Protein AF-A0A354BGA1-F1 (afdb_monomer_lite)

pLDDT: mean 79.45, std 11.01, range [39.09, 89.31]

Radius of gyration: 29.51 Å; chains: 1; bounding box: 57×31×98 Å

Foldseek 3Di:
DVVLVVLVVVLVVLVVVQVPDDPVPRDCVSSVVSVVVSVVVVVVVVVVVVVVLVVLLVLLVVLLVLLVVLLVVLVVLLVVQPCPPCVVLSVVLVVLSVVLVVLSVVLVVCSVVSVSVVSNVSSVVSNVSSVVSSVSSVVVVVVVVPPDDDPDD

Structure (mmCIF, N/CA/C/O backbone):
data_AF-A0A354BGA1-F1
#
_entry.id   AF-A0A354BGA1-F1
#
loop_
_atom_site.group_PDB
_atom_site.id
_atom_site.type_symbol
_atom_site.label_atom_id
_atom_site.label_alt_id
_atom_site.label_comp_id
_atom_site.label_asym_id
_atom_site.label_entity_id
_atom_site.label_seq_id
_atom_site.pdbx_PDB_ins_code
_atom_site.Cartn_x
_atom_site.Cartn_y
_atom_site.Cartn_z
_atom_site.occupancy
_atom_site.B_iso_or_equiv
_atom_site.auth_seq_id
_atom_site.auth_comp_id
_atom_site.auth_asym_id
_atom_site.auth_atom_id
_atom_site.pdbx_PDB_model_num
ATOM 1 N N . TYR A 1 1 ? -12.974 5.049 17.240 1.00 66.62 1 TYR A N 1
ATOM 2 C CA . TYR A 1 1 ? -12.491 4.773 18.607 1.00 66.62 1 TYR A CA 1
ATOM 3 C C . TYR A 1 1 ? -12.849 5.878 19.598 1.00 66.62 1 TYR A C 1
ATOM 5 O O . TYR A 1 1 ? -13.495 5.547 20.580 1.00 66.62 1 TYR A O 1
ATOM 13 N N . ALA A 1 2 ? -12.598 7.163 19.304 1.00 76.88 2 ALA A N 1
ATOM 14 C CA . ALA A 1 2 ? -12.910 8.295 20.200 1.00 76.88 2 ALA A CA 1
ATOM 15 C C . ALA A 1 2 ? -14.318 8.282 20.841 1.00 76.88 2 ALA A C 1
ATOM 17 O O . ALA A 1 2 ? -14.478 8.560 22.025 1.00 76.88 2 ALA A O 1
ATOM 18 N N . LYS A 1 3 ? -15.355 7.905 20.082 1.00 78.44 3 LYS A N 1
ATOM 19 C CA . LYS A 1 3 ? -16.726 7.804 20.604 1.00 78.44 3 LYS A CA 1
ATOM 20 C C . LYS A 1 3 ? -16.898 6.677 21.636 1.00 78.44 3 LYS A C 1
ATOM 22 O O . LYS A 1 3 ? -17.549 6.886 22.654 1.00 78.44 3 LYS A O 1
ATOM 27 N N . LEU A 1 4 ? -16.281 5.511 21.419 1.00 82.50 4 LEU A N 1
ATOM 28 C CA . LEU A 1 4 ? -16.284 4.392 22.372 1.00 82.50 4 LEU A CA 1
ATOM 29 C C . LEU A 1 4 ? -15.564 4.786 23.671 1.00 82.50 4 LEU A C 1
ATOM 31 O O . LEU A 1 4 ? -16.094 4.574 24.758 1.00 82.50 4 LEU A O 1
ATOM 35 N N . GLU A 1 5 ? -14.392 5.412 23.550 1.00 83.12 5 GLU A N 1
ATOM 36 C CA . GLU A 1 5 ? -13.600 5.895 24.688 1.00 83.12 5 GLU A CA 1
ATOM 37 C C . GLU A 1 5 ? -14.359 6.944 25.502 1.00 83.12 5 GLU A C 1
ATOM 39 O O . GLU A 1 5 ? -14.442 6.828 26.724 1.00 83.12 5 GLU A O 1
ATOM 44 N N . GLY A 1 6 ? -15.001 7.907 24.834 1.00 86.00 6 GLY A N 1
ATOM 45 C CA . GLY A 1 6 ? -15.852 8.898 25.492 1.00 86.00 6 GLY A CA 1
ATOM 46 C C . GLY A 1 6 ? -17.038 8.266 26.228 1.00 86.00 6 GLY A C 1
ATOM 47 O O . GLY A 1 6 ? -17.350 8.659 27.350 1.00 86.00 6 GLY A O 1
ATOM 48 N N . THR A 1 7 ? -17.659 7.235 25.646 1.00 85.44 7 THR A N 1
ATOM 49 C CA . THR A 1 7 ? -18.789 6.523 26.272 1.00 85.44 7 THR A CA 1
ATOM 50 C C . THR A 1 7 ? -18.340 5.728 27.504 1.00 85.44 7 THR A C 1
ATOM 52 O O . THR A 1 7 ? -19.023 5.730 28.527 1.00 85.44 7 THR A O 1
ATOM 55 N N . LEU A 1 8 ? -17.162 5.096 27.451 1.00 86.12 8 LEU A N 1
ATOM 56 C CA . LEU A 1 8 ? -16.567 4.385 28.588 1.00 86.12 8 LEU A CA 1
ATOM 57 C C . LEU A 1 8 ? -16.132 5.339 29.707 1.00 86.12 8 LEU A C 1
ATOM 59 O O . LEU A 1 8 ? -16.337 5.033 30.882 1.00 86.12 8 LEU A O 1
ATOM 63 N N . ALA A 1 9 ? -15.567 6.497 29.363 1.00 89.00 9 ALA A N 1
ATOM 64 C CA . ALA A 1 9 ? -15.212 7.530 30.331 1.00 89.00 9 ALA A CA 1
ATOM 65 C C . ALA A 1 9 ? -16.460 8.098 31.027 1.00 89.00 9 ALA A C 1
ATOM 67 O O . ALA A 1 9 ? -16.488 8.196 32.253 1.00 89.00 9 ALA A O 1
ATOM 68 N N . ALA A 1 10 ? -17.519 8.389 30.264 1.00 87.25 10 ALA A N 1
ATOM 69 C CA . ALA A 1 10 ? -18.802 8.835 30.802 1.00 87.25 10 ALA A CA 1
ATOM 70 C C . ALA A 1 10 ? -19.450 7.775 31.707 1.00 87.25 10 ALA A C 1
ATOM 72 O O . ALA A 1 10 ? -19.971 8.112 32.766 1.00 87.25 10 ALA A O 1
ATOM 73 N N . MET A 1 11 ? -19.368 6.494 31.332 1.00 87.31 11 MET A N 1
ATOM 74 C CA . MET A 1 11 ? -19.862 5.384 32.149 1.00 87.31 11 MET A CA 1
ATOM 75 C C . MET A 1 11 ? -19.109 5.284 33.479 1.00 87.31 11 MET A C 1
ATOM 77 O O . MET A 1 11 ? -19.740 5.193 34.526 1.00 87.31 11 MET A O 1
ATOM 81 N N . ARG A 1 12 ? -17.769 5.339 33.460 1.00 86.25 12 ARG A N 1
ATOM 82 C CA . ARG A 1 12 ? -16.946 5.314 34.684 1.00 86.25 12 ARG A CA 1
ATOM 83 C C . ARG A 1 12 ? -17.243 6.502 35.593 1.00 86.25 12 ARG A C 1
ATOM 85 O O . ARG A 1 12 ? -17.353 6.326 36.802 1.00 86.25 12 ARG A O 1
ATOM 92 N N . LYS A 1 13 ? -17.403 7.691 35.006 1.00 89.25 13 LYS A N 1
ATOM 93 C CA . LYS A 1 13 ? -17.767 8.901 35.742 1.00 89.25 13 LYS A CA 1
ATOM 94 C C . LYS A 1 13 ? -19.141 8.764 36.400 1.00 89.25 13 LYS A C 1
ATOM 96 O O . LYS A 1 13 ? -19.254 9.021 37.588 1.00 89.25 13 LYS A O 1
ATOM 101 N N . GLU A 1 14 ? -20.149 8.298 35.664 1.00 85.56 14 GLU A N 1
ATOM 102 C CA . GLU A 1 14 ? -21.493 8.082 36.209 1.00 85.56 14 GLU A CA 1
ATOM 103 C C . GLU A 1 14 ? -21.484 7.031 37.330 1.00 85.56 14 GLU A C 1
ATOM 105 O O . GLU A 1 14 ? -22.084 7.259 38.371 1.00 85.56 14 GLU A O 1
ATOM 110 N N . VAL A 1 15 ? -20.758 5.916 37.174 1.00 85.75 15 VAL A N 1
ATOM 111 C CA . VAL A 1 15 ? -20.624 4.903 38.238 1.00 85.75 15 VAL A CA 1
ATOM 112 C C . VAL A 1 15 ? -19.997 5.504 39.499 1.00 85.75 15 VAL A C 1
ATOM 114 O O . VAL A 1 15 ? -20.556 5.337 40.578 1.00 85.75 15 VAL A O 1
ATOM 117 N N . SER A 1 16 ? -18.903 6.258 39.363 1.00 86.75 16 SER A N 1
ATOM 118 C CA . SER A 1 16 ? -18.239 6.919 40.495 1.00 86.75 16 SER A CA 1
ATOM 119 C C . SER A 1 16 ? -19.130 7.976 41.162 1.00 86.75 16 SER A C 1
ATOM 121 O O . SER A 1 16 ? -19.178 8.056 42.390 1.00 86.75 16 SER A O 1
ATOM 123 N N . ASP A 1 17 ? -19.854 8.773 40.372 1.00 86.38 17 ASP A N 1
ATOM 124 C CA . ASP A 1 17 ? -20.772 9.804 40.870 1.00 86.38 17 ASP A CA 1
ATOM 125 C C . ASP A 1 17 ? -21.973 9.165 41.610 1.00 86.38 17 ASP A C 1
ATOM 127 O O . ASP A 1 17 ? -22.523 9.760 42.538 1.00 86.38 17 ASP A O 1
ATOM 131 N N . GLN A 1 18 ? -22.374 7.941 41.241 1.00 84.81 18 GLN A N 1
ATOM 132 C CA . GLN A 1 18 ? -23.430 7.172 41.915 1.00 84.81 18 GLN A CA 1
ATOM 133 C C . GLN A 1 18 ? -22.921 6.431 43.160 1.00 84.81 18 GLN A C 1
ATOM 135 O O . GLN A 1 18 ? -23.617 6.395 44.171 1.00 84.81 18 GLN A O 1
ATOM 140 N N . GLU A 1 19 ? -21.700 5.893 43.150 1.00 83.62 19 GLU A N 1
ATOM 141 C CA . GLU A 1 19 ? -21.083 5.276 44.335 1.00 83.62 19 GLU A CA 1
ATOM 142 C C . GLU A 1 19 ? -20.920 6.271 45.494 1.00 83.62 19 GLU A C 1
ATOM 144 O O . GLU A 1 19 ? -21.116 5.901 46.654 1.00 83.62 19 GLU A O 1
ATOM 149 N N . GLY A 1 20 ? -20.659 7.546 45.185 1.00 82.88 20 GLY A N 1
ATOM 150 C CA . GLY A 1 20 ? -20.591 8.628 46.171 1.00 82.88 20 GLY A CA 1
ATOM 151 C C . GLY A 1 20 ? -21.933 9.012 46.812 1.00 82.88 20 GLY A C 1
ATOM 152 O O . GLY A 1 20 ? -21.943 9.703 47.830 1.00 82.88 20 GLY A O 1
ATOM 153 N N . LYS A 1 21 ? -23.073 8.570 46.261 1.00 85.25 21 LYS A N 1
ATOM 154 C CA . LYS A 1 21 ? -24.406 8.851 46.822 1.00 85.25 21 LYS A CA 1
ATOM 155 C C . LYS A 1 21 ? -24.794 7.828 47.889 1.00 85.25 21 LYS A C 1
ATOM 157 O O . LYS A 1 21 ? -24.385 6.666 47.844 1.00 85.25 21 LYS A O 1
ATOM 162 N N . PHE A 1 22 ? -25.641 8.250 48.828 1.00 78.94 22 PHE A N 1
ATOM 163 C CA . PHE A 1 22 ? -26.251 7.368 49.827 1.00 78.94 22 PHE A CA 1
ATOM 164 C C . PHE A 1 22 ? -27.035 6.242 49.131 1.00 78.94 22 PHE A C 1
ATOM 166 O O . PHE A 1 22 ? -27.735 6.507 48.157 1.00 78.94 22 PHE A O 1
ATOM 173 N N . GLY A 1 23 ? -26.939 5.001 49.626 1.00 73.00 23 GLY A N 1
ATOM 174 C CA . GLY A 1 23 ? -27.395 3.787 48.922 1.00 73.00 23 GLY A CA 1
ATOM 175 C C . GLY A 1 23 ? -28.840 3.802 48.399 1.00 73.00 23 GLY A C 1
ATOM 176 O O . GLY A 1 23 ? -29.114 3.176 47.382 1.00 73.00 23 GLY A O 1
ATOM 177 N N . LEU A 1 24 ? -29.737 4.556 49.043 1.00 75.38 24 LEU A N 1
ATOM 178 C CA . LEU A 1 24 ? -31.146 4.711 48.651 1.00 75.38 24 LEU A CA 1
ATOM 179 C C . LEU A 1 24 ? -31.377 5.675 47.467 1.00 75.38 24 LEU A C 1
ATOM 181 O O . LEU A 1 24 ? -32.451 5.653 46.878 1.00 75.38 24 LEU A O 1
ATOM 185 N N . PHE A 1 25 ? -30.391 6.504 47.109 1.00 77.12 25 PHE A N 1
ATOM 186 C CA . PHE A 1 25 ? -30.462 7.486 46.012 1.00 77.12 25 PHE A CA 1
ATOM 187 C C . PHE A 1 25 ? -29.566 7.124 44.816 1.00 77.12 25 PHE A C 1
ATOM 189 O O . PHE A 1 25 ? -29.370 7.946 43.917 1.00 77.12 25 PHE A O 1
ATOM 196 N N . ARG A 1 26 ? -28.974 5.923 44.817 1.00 84.06 26 ARG A N 1
ATOM 197 C CA . ARG A 1 26 ? -28.130 5.443 43.719 1.00 84.06 26 ARG A CA 1
ATOM 198 C C . ARG A 1 26 ? -29.003 4.966 42.561 1.00 84.06 26 ARG A C 1
ATOM 200 O O . ARG A 1 26 ? -29.853 4.103 42.750 1.00 84.06 26 ARG A O 1
ATOM 207 N N . ASP A 1 27 ? -28.741 5.475 41.364 1.00 83.06 27 ASP A N 1
ATOM 208 C CA . ASP A 1 27 ? -29.367 5.027 40.117 1.00 83.06 27 ASP A CA 1
ATOM 209 C C . ASP A 1 27 ? -28.281 4.671 39.097 1.00 83.06 27 ASP A C 1
ATOM 211 O O . ASP A 1 27 ? -27.528 5.529 38.637 1.00 83.06 27 ASP A O 1
ATOM 215 N N . TYR A 1 28 ? -28.198 3.391 38.739 1.00 83.00 28 TYR A N 1
ATOM 216 C CA . TYR A 1 28 ? -27.257 2.897 37.732 1.00 83.00 28 TYR A CA 1
ATOM 217 C C . TYR A 1 28 ? -27.898 2.730 36.347 1.00 83.00 28 TYR A C 1
ATOM 219 O O . TYR A 1 28 ? -27.235 2.234 35.437 1.00 83.00 28 TYR A O 1
ATOM 227 N N . GLY A 1 29 ? -29.149 3.153 36.143 1.00 84.75 29 GLY A N 1
ATOM 228 C CA . GLY A 1 29 ? -29.857 3.023 34.868 1.00 84.75 29 GLY A CA 1
ATOM 229 C C . GLY A 1 29 ? -29.125 3.743 33.737 1.00 84.75 29 GLY A C 1
ATOM 230 O O . GLY A 1 29 ? -28.933 3.193 32.650 1.00 84.75 29 GLY A O 1
ATOM 231 N N . LYS A 1 30 ? -28.577 4.929 34.023 1.00 83.75 30 LYS A N 1
ATOM 232 C CA . LYS A 1 30 ? -27.747 5.672 33.065 1.00 83.75 30 LYS A CA 1
ATOM 233 C C . LYS A 1 30 ? -26.417 4.970 32.765 1.00 83.75 30 LYS A C 1
ATOM 235 O O . LYS A 1 30 ? -26.004 4.917 31.607 1.00 83.75 30 LYS A O 1
ATOM 240 N N . ALA A 1 31 ? -25.771 4.370 33.767 1.00 82.31 31 ALA A N 1
ATOM 241 C CA . ALA A 1 31 ? -24.562 3.567 33.564 1.00 82.31 31 ALA A CA 1
ATOM 242 C C . ALA A 1 31 ? -24.849 2.296 32.737 1.00 82.31 31 ALA A C 1
ATOM 244 O O . ALA A 1 31 ? -24.073 1.958 31.842 1.00 82.31 31 ALA A O 1
ATOM 245 N N . GLN A 1 32 ? -25.993 1.640 32.962 1.00 83.38 32 GLN A N 1
ATOM 246 C CA . GLN A 1 32 ? -26.470 0.513 32.154 1.00 83.38 32 GLN A CA 1
ATOM 247 C C . GLN A 1 32 ? -26.715 0.916 30.695 1.00 83.38 32 GLN A C 1
ATOM 249 O O . GLN A 1 32 ? -26.265 0.223 29.782 1.00 83.38 32 GLN A O 1
ATOM 254 N N . GLN A 1 33 ? -27.364 2.058 30.457 1.00 87.44 33 GLN A N 1
ATOM 255 C CA . GLN A 1 33 ? -27.617 2.564 29.106 1.00 87.44 33 GLN A CA 1
ATOM 256 C C . GLN A 1 33 ? -26.314 2.924 28.368 1.00 87.44 33 GLN A C 1
ATOM 258 O O . GLN A 1 33 ? -26.166 2.633 27.175 1.00 87.44 33 GLN A O 1
ATOM 263 N N . LEU A 1 34 ? -25.339 3.508 29.074 1.00 85.19 34 LEU A N 1
ATOM 264 C CA . LEU A 1 34 ? -24.005 3.787 28.532 1.00 85.19 34 LEU A CA 1
ATOM 265 C C . LEU A 1 34 ? -23.230 2.495 28.229 1.00 85.19 34 LEU A C 1
ATOM 267 O O . LEU A 1 34 ? -22.581 2.412 27.187 1.00 85.19 34 LEU A O 1
ATOM 271 N N . SER A 1 35 ? -23.353 1.464 29.071 1.00 80.50 35 SER A N 1
ATOM 272 C CA . SER A 1 35 ? -22.764 0.139 28.832 1.00 80.50 35 SER A CA 1
ATOM 273 C C . SER A 1 35 ? -23.350 -0.539 27.587 1.00 80.50 35 SER A C 1
ATOM 275 O O . SER A 1 35 ? -22.603 -1.006 26.723 1.00 80.50 35 SER A O 1
ATOM 277 N N . ALA A 1 36 ? -24.679 -0.519 27.432 1.00 89.00 36 ALA A N 1
ATOM 278 C CA . ALA A 1 36 ? -25.355 -1.038 26.242 1.00 89.00 36 ALA A CA 1
ATOM 279 C C . ALA A 1 36 ? -24.919 -0.294 24.966 1.00 89.00 36 ALA A C 1
ATOM 281 O O . ALA A 1 36 ? -24.640 -0.919 23.941 1.00 89.00 36 ALA A O 1
ATOM 282 N N . SER A 1 37 ? -24.775 1.032 25.051 1.00 84.56 37 SER A N 1
ATOM 283 C CA . SER A 1 37 ? -24.293 1.867 23.942 1.00 84.56 37 SER A CA 1
ATOM 284 C C . SER A 1 37 ? -22.839 1.560 23.577 1.00 84.56 37 SER A C 1
ATOM 286 O O . SER A 1 37 ? -22.517 1.424 22.398 1.00 84.56 37 SER A O 1
ATOM 288 N N . ALA A 1 38 ? -21.960 1.390 24.570 1.00 85.12 38 ALA A N 1
ATOM 289 C CA . ALA A 1 38 ? -20.566 1.013 24.346 1.00 85.12 38 ALA A CA 1
ATOM 290 C C . ALA A 1 38 ? -20.448 -0.379 23.704 1.00 85.12 38 ALA A C 1
ATOM 29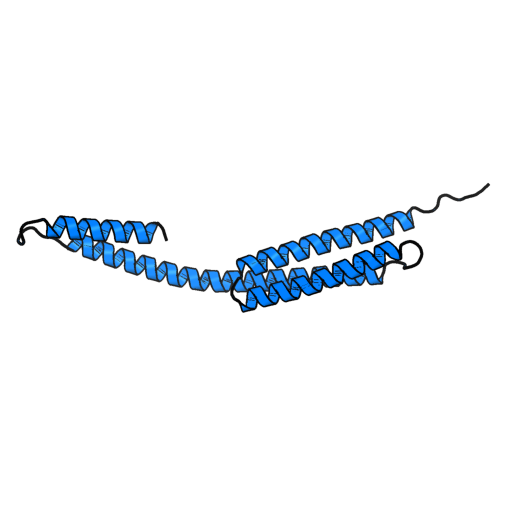2 O O . ALA A 1 38 ? -19.625 -0.578 22.811 1.00 85.12 38 ALA A O 1
ATOM 293 N N . LYS A 1 39 ? -21.296 -1.333 24.107 1.00 84.94 39 LYS A N 1
ATOM 294 C CA . LYS A 1 39 ? -21.340 -2.672 23.508 1.00 84.94 39 LYS A CA 1
ATOM 295 C C . LYS A 1 39 ? -21.770 -2.620 22.040 1.00 84.94 39 LYS A C 1
ATOM 297 O O . LYS A 1 39 ? -21.053 -3.139 21.189 1.00 84.94 39 LYS A O 1
ATOM 302 N N . ALA A 1 40 ? -22.853 -1.905 21.735 1.00 86.75 40 ALA A N 1
ATOM 303 C CA . ALA A 1 40 ? -23.321 -1.717 20.362 1.00 86.75 40 ALA A CA 1
ATOM 304 C C . ALA A 1 40 ? -22.273 -1.024 19.472 1.00 86.75 40 ALA A C 1
ATOM 306 O O . ALA A 1 40 ? -22.062 -1.424 18.328 1.00 86.75 40 ALA A O 1
ATOM 307 N N . GLU A 1 41 ? -21.580 -0.006 19.991 1.00 83.44 41 GLU A N 1
ATOM 308 C CA . GLU A 1 41 ? -20.528 0.680 19.237 1.00 83.44 41 GLU A CA 1
ATOM 309 C C . GLU A 1 41 ? -19.292 -0.216 19.038 1.00 83.44 41 GLU A C 1
ATOM 311 O O . GLU A 1 41 ? -18.676 -0.179 17.977 1.00 83.44 41 GLU A O 1
ATOM 316 N N . SER A 1 42 ? -18.956 -1.069 20.011 1.00 77.94 42 SER A N 1
ATOM 317 C CA . SER A 1 42 ? -17.882 -2.062 19.883 1.00 77.94 42 SER A CA 1
ATOM 318 C C . SER A 1 42 ? -18.196 -3.106 18.809 1.00 77.94 42 SER A C 1
ATOM 320 O O . SER A 1 42 ? -17.355 -3.378 17.953 1.00 77.94 42 SER A O 1
ATOM 322 N N . ASP A 1 43 ? -19.423 -3.630 18.777 1.00 84.50 43 ASP A N 1
ATOM 323 C CA . ASP A 1 43 ? -19.846 -4.594 17.755 1.00 84.50 43 ASP A CA 1
ATOM 324 C C . ASP A 1 43 ? -19.893 -3.961 16.354 1.00 84.50 43 ASP A C 1
ATOM 326 O O . ASP A 1 43 ? -19.454 -4.571 15.373 1.00 84.50 43 ASP A O 1
ATOM 330 N N . ARG A 1 44 ? -20.304 -2.689 16.252 1.00 82.00 44 ARG A N 1
ATOM 331 C CA . ARG A 1 44 ? -20.192 -1.913 15.005 1.00 82.00 44 ARG A CA 1
ATOM 332 C C . ARG A 1 44 ? -18.746 -1.730 14.565 1.00 82.00 44 ARG A C 1
ATOM 334 O O . ARG A 1 44 ? -18.450 -1.933 13.394 1.00 82.00 44 ARG A O 1
ATOM 341 N N . ILE A 1 45 ? -17.844 -1.364 15.477 1.00 80.88 45 ILE A N 1
ATOM 342 C CA . ILE A 1 45 ? -16.418 -1.187 15.165 1.00 80.88 45 ILE A CA 1
ATOM 343 C C . ILE A 1 45 ? -15.798 -2.509 14.712 1.00 80.88 45 ILE A C 1
ATOM 345 O O . ILE A 1 45 ? -15.026 -2.503 13.755 1.00 80.88 45 ILE A O 1
ATOM 349 N N . LYS A 1 46 ? -16.142 -3.636 15.346 1.00 77.75 46 LYS A N 1
ATOM 350 C CA . LYS A 1 46 ? -15.686 -4.967 14.919 1.00 77.75 46 LYS A CA 1
ATOM 351 C C . LYS A 1 46 ? -16.154 -5.284 13.505 1.00 77.75 46 LYS A C 1
ATOM 353 O O . LYS A 1 46 ? -15.328 -5.603 12.659 1.00 77.75 46 LYS A O 1
ATOM 358 N N . THR A 1 47 ? -17.447 -5.119 13.235 1.00 79.31 47 THR A N 1
ATOM 359 C CA . THR A 1 47 ? -18.032 -5.379 11.910 1.00 79.31 47 THR A CA 1
ATOM 360 C C . THR A 1 47 ? -17.401 -4.483 10.842 1.00 79.31 47 THR A C 1
ATOM 362 O O . THR A 1 47 ? -16.930 -4.970 9.818 1.00 79.31 47 THR A O 1
ATOM 365 N N . ALA A 1 48 ? -17.287 -3.183 11.123 1.00 77.00 48 ALA A N 1
ATOM 366 C CA . ALA A 1 48 ? -16.652 -2.222 10.228 1.00 77.00 48 ALA A CA 1
ATOM 367 C C . ALA A 1 48 ? -15.153 -2.492 10.035 1.00 77.00 48 ALA A C 1
ATOM 369 O O . ALA A 1 48 ? -14.624 -2.227 8.964 1.00 77.00 48 ALA A O 1
ATOM 370 N N . SER A 1 49 ? -14.449 -3.016 11.042 1.00 74.06 49 SER A N 1
ATOM 371 C CA . SER A 1 49 ? -13.031 -3.372 10.910 1.00 74.06 49 SER A CA 1
ATOM 372 C C . SER A 1 49 ? -12.836 -4.612 10.045 1.00 74.06 49 SER A C 1
ATOM 374 O O . SER A 1 49 ? -11.887 -4.647 9.271 1.00 74.06 49 SER A O 1
ATOM 376 N N . VAL A 1 50 ? -13.728 -5.604 10.135 1.00 79.44 50 VAL A N 1
ATOM 377 C CA . VAL A 1 50 ? -13.699 -6.784 9.256 1.00 79.44 50 VAL A CA 1
ATOM 378 C C . VAL A 1 50 ? -13.979 -6.375 7.811 1.00 79.44 50 VAL A C 1
ATOM 380 O O . VAL A 1 50 ? -13.178 -6.684 6.937 1.00 79.44 50 VAL A O 1
ATOM 383 N N . GLN A 1 51 ? -15.035 -5.589 7.577 1.00 78.19 51 GLN A N 1
ATOM 384 C CA . GLN A 1 51 ? -15.350 -5.065 6.243 1.00 78.19 51 GLN A CA 1
ATOM 385 C C . GLN A 1 51 ? -14.203 -4.224 5.676 1.00 78.19 51 GLN A C 1
ATOM 387 O O . GLN A 1 51 ? -13.753 -4.466 4.563 1.00 78.19 51 GLN A O 1
ATOM 392 N N . LYS A 1 52 ? -13.648 -3.299 6.469 1.00 77.19 52 LYS A N 1
ATOM 393 C CA . LYS A 1 52 ? -12.495 -2.496 6.040 1.00 77.19 52 LYS A CA 1
ATOM 394 C C . LYS A 1 52 ? -11.248 -3.332 5.783 1.00 77.19 52 LYS A C 1
ATOM 396 O O . LYS A 1 52 ? -10.469 -2.965 4.914 1.00 77.19 52 LYS A O 1
ATOM 401 N N . LYS A 1 53 ? -11.028 -4.426 6.519 1.00 75.69 53 LYS A N 1
ATOM 402 C CA . LYS A 1 53 ? -9.923 -5.356 6.245 1.00 75.69 53 LYS A CA 1
ATOM 403 C C . LYS A 1 53 ? -10.118 -6.064 4.907 1.00 75.69 53 LYS A C 1
ATOM 405 O O . LYS A 1 53 ? -9.162 -6.158 4.147 1.00 75.69 53 LYS A O 1
ATOM 410 N N . GLU A 1 54 ? -11.324 -6.538 4.609 1.00 78.94 54 GLU A N 1
ATOM 411 C CA . GLU A 1 54 ? -11.622 -7.172 3.321 1.00 78.94 54 GLU A CA 1
ATOM 412 C C . GLU A 1 54 ? -11.506 -6.184 2.158 1.00 78.94 54 GLU A C 1
ATOM 414 O O . GLU A 1 54 ? -10.847 -6.489 1.165 1.00 78.94 54 GLU A O 1
ATOM 419 N N . GLU A 1 55 ? -12.052 -4.975 2.304 1.00 79.69 55 GLU A N 1
ATOM 420 C CA . GLU A 1 55 ? -11.911 -3.899 1.319 1.00 79.69 55 GLU A CA 1
ATOM 421 C C . GLU A 1 55 ? -10.445 -3.500 1.123 1.00 79.69 55 GLU A C 1
ATOM 423 O O . GLU A 1 55 ? -9.991 -3.366 -0.011 1.00 79.69 55 GLU A O 1
ATOM 428 N N . ALA A 1 56 ? -9.676 -3.357 2.206 1.00 79.06 56 ALA A N 1
ATOM 429 C CA . ALA A 1 56 ? -8.256 -3.026 2.130 1.00 79.06 56 ALA A CA 1
ATOM 430 C C . ALA A 1 56 ? -7.442 -4.153 1.482 1.00 79.06 56 ALA A C 1
ATOM 432 O O . ALA A 1 56 ? -6.546 -3.877 0.687 1.00 79.06 56 ALA A O 1
ATOM 433 N N . LYS A 1 57 ? -7.778 -5.418 1.758 1.00 79.81 57 LYS A N 1
ATOM 434 C CA . LYS A 1 57 ? -7.166 -6.575 1.101 1.00 79.81 57 LYS A CA 1
ATOM 435 C C . LYS A 1 57 ? -7.472 -6.590 -0.394 1.00 79.81 57 LYS A C 1
ATOM 437 O O . LYS A 1 57 ? -6.558 -6.766 -1.194 1.00 79.81 57 LYS A O 1
ATOM 442 N N . ALA A 1 58 ? -8.728 -6.368 -0.776 1.00 85.31 58 ALA A N 1
ATOM 443 C CA . ALA A 1 58 ? -9.129 -6.280 -2.177 1.00 85.31 58 ALA A CA 1
ATOM 444 C C . ALA A 1 58 ? -8.428 -5.112 -2.891 1.00 85.31 58 ALA A C 1
ATOM 446 O O . ALA A 1 58 ? -7.889 -5.293 -3.981 1.00 85.31 58 ALA A O 1
ATOM 447 N N . ALA A 1 59 ? -8.359 -3.941 -2.253 1.00 82.19 59 ALA A N 1
ATOM 448 C CA . ALA A 1 59 ? -7.677 -2.769 -2.790 1.00 82.19 59 ALA A CA 1
ATOM 449 C C . ALA A 1 59 ? -6.159 -2.980 -2.925 1.00 82.19 59 ALA A C 1
ATOM 451 O O . ALA A 1 59 ? -5.575 -2.556 -3.920 1.00 82.19 59 ALA A O 1
ATOM 452 N N . ALA A 1 60 ? -5.518 -3.651 -1.964 1.00 81.12 60 ALA A N 1
ATOM 453 C CA . ALA A 1 60 ? -4.097 -3.983 -2.029 1.00 81.12 60 ALA A CA 1
ATOM 454 C C . ALA A 1 60 ? -3.797 -4.992 -3.150 1.00 81.12 60 ALA A C 1
ATOM 456 O O . ALA A 1 60 ? -2.846 -4.790 -3.901 1.00 81.12 60 ALA A O 1
ATOM 457 N N . LEU A 1 61 ? -4.634 -6.023 -3.317 1.00 85.44 61 LEU A N 1
ATOM 458 C CA . LEU A 1 61 ? -4.517 -6.988 -4.418 1.00 85.44 61 LEU A CA 1
ATOM 459 C C . LEU A 1 61 ? -4.723 -6.325 -5.785 1.00 85.44 61 LEU A C 1
ATOM 461 O O . LEU A 1 61 ? -3.961 -6.584 -6.714 1.00 85.44 61 LEU A O 1
ATOM 465 N N . GLN A 1 62 ? -5.708 -5.431 -5.911 1.00 87.25 62 GLN A N 1
ATOM 466 C CA . GLN A 1 62 ? -5.883 -4.655 -7.139 1.00 87.25 62 GLN A CA 1
ATOM 467 C C . GLN A 1 62 ? -4.681 -3.751 -7.414 1.00 87.25 62 GLN A C 1
ATOM 469 O O . GLN A 1 62 ? -4.191 -3.712 -8.540 1.00 87.25 62 GLN A O 1
ATOM 474 N N . ALA A 1 63 ? -4.172 -3.050 -6.399 1.00 83.19 63 ALA A N 1
ATOM 475 C CA . ALA A 1 63 ? -2.999 -2.199 -6.558 1.00 83.19 63 ALA A CA 1
ATOM 476 C C . ALA A 1 63 ? -1.764 -3.015 -6.976 1.00 83.19 63 ALA A C 1
ATOM 478 O O . ALA A 1 63 ? -1.014 -2.577 -7.847 1.00 83.19 63 ALA A O 1
ATOM 479 N N . GLN A 1 64 ? -1.580 -4.214 -6.413 1.00 85.62 64 GLN A N 1
ATOM 480 C CA . GLN A 1 64 ? -0.531 -5.143 -6.828 1.00 85.62 64 GLN A CA 1
ATOM 481 C C . GLN A 1 64 ? -0.677 -5.537 -8.301 1.00 85.62 64 GLN A C 1
ATOM 483 O O . GLN A 1 64 ? 0.303 -5.450 -9.036 1.00 85.62 64 GLN A O 1
ATOM 488 N N . GLN A 1 65 ? -1.873 -5.930 -8.750 1.00 88.19 65 GLN A N 1
ATOM 489 C CA . GLN A 1 65 ? -2.103 -6.291 -10.154 1.00 88.19 65 GLN A CA 1
ATOM 490 C C . GLN A 1 65 ? -1.794 -5.131 -11.103 1.00 88.19 65 GLN A C 1
ATOM 492 O O . GLN A 1 65 ? -1.093 -5.318 -12.093 1.00 88.19 65 GLN A O 1
ATOM 497 N N . VAL A 1 66 ? -2.253 -3.922 -10.775 1.00 86.56 66 VAL A N 1
ATOM 498 C CA . VAL A 1 66 ? -1.972 -2.717 -11.571 1.00 86.56 66 VAL A CA 1
ATOM 499 C C . VAL A 1 66 ? -0.467 -2.441 -11.640 1.00 86.56 66 VAL A C 1
ATOM 501 O O . VAL A 1 66 ? 0.061 -2.099 -12.698 1.00 86.56 66 VAL A O 1
ATOM 504 N N . ALA A 1 67 ? 0.248 -2.619 -10.528 1.00 84.00 67 ALA A N 1
ATOM 505 C CA . ALA A 1 67 ? 1.697 -2.476 -10.486 1.00 84.00 67 ALA A CA 1
ATOM 506 C C . ALA A 1 67 ? 2.417 -3.565 -11.311 1.00 84.00 67 ALA A C 1
ATOM 508 O O . ALA A 1 67 ? 3.361 -3.256 -12.036 1.00 84.00 67 ALA A O 1
ATOM 509 N N . GLU A 1 68 ? 1.965 -4.822 -11.259 1.00 87.12 68 GLU A N 1
ATOM 510 C CA . GLU A 1 68 ? 2.489 -5.922 -12.084 1.00 87.12 68 GLU A CA 1
ATOM 511 C C . GLU A 1 68 ? 2.298 -5.658 -13.581 1.00 87.12 68 GLU A C 1
ATOM 513 O O . GLU A 1 68 ? 3.235 -5.832 -14.366 1.00 87.12 68 GLU A O 1
ATOM 518 N N . GLU A 1 69 ? 1.114 -5.192 -13.979 1.00 88.19 69 GLU A N 1
ATOM 519 C CA . GLU A 1 69 ? 0.828 -4.805 -15.359 1.00 88.19 69 GLU A CA 1
ATOM 520 C C . GLU A 1 69 ? 1.711 -3.643 -15.816 1.00 88.19 69 GLU A C 1
ATOM 522 O O . GLU A 1 69 ? 2.276 -3.705 -16.910 1.00 88.19 69 GLU A O 1
ATOM 527 N N . ALA A 1 70 ? 1.899 -2.621 -14.976 1.00 85.88 70 ALA A N 1
ATOM 528 C CA . ALA A 1 70 ? 2.764 -1.487 -15.288 1.00 85.88 70 ALA A CA 1
ATOM 529 C C . ALA A 1 70 ? 4.228 -1.922 -15.474 1.00 85.88 70 ALA A C 1
ATOM 531 O O . ALA A 1 70 ? 4.855 -1.564 -16.472 1.00 85.88 70 ALA A O 1
ATOM 532 N N . VAL A 1 71 ? 4.761 -2.763 -14.580 1.00 86.00 71 VAL A N 1
ATOM 533 C CA . VAL A 1 71 ? 6.122 -3.312 -14.704 1.00 86.00 71 VAL A CA 1
ATOM 534 C C . VAL A 1 71 ? 6.270 -4.142 -15.978 1.00 86.00 71 VAL A C 1
ATOM 536 O O . VAL A 1 71 ? 7.287 -4.038 -16.670 1.00 86.00 71 VAL A O 1
ATOM 539 N N . ARG A 1 72 ? 5.260 -4.948 -16.321 1.00 86.19 72 ARG A N 1
ATOM 540 C CA . ARG A 1 72 ? 5.259 -5.759 -17.543 1.00 86.19 72 ARG A CA 1
ATOM 541 C C . ARG A 1 72 ? 5.206 -4.895 -18.805 1.00 86.19 72 ARG A C 1
ATOM 543 O O . ARG A 1 72 ? 5.976 -5.135 -19.732 1.00 86.19 72 ARG A O 1
ATOM 550 N N . ALA A 1 73 ? 4.372 -3.859 -18.823 1.00 84.56 73 ALA A N 1
ATOM 551 C CA . ALA A 1 73 ? 4.306 -2.906 -19.927 1.00 84.56 73 ALA A CA 1
ATOM 552 C C . ALA A 1 73 ? 5.649 -2.184 -20.126 1.00 84.56 73 ALA A C 1
ATOM 554 O O . ALA A 1 73 ? 6.138 -2.074 -21.253 1.00 84.56 73 ALA A O 1
ATOM 555 N N . THR A 1 74 ? 6.292 -1.759 -19.035 1.00 82.31 74 THR A N 1
ATOM 556 C CA . THR A 1 74 ? 7.631 -1.164 -19.082 1.00 82.31 74 THR A CA 1
ATOM 557 C C . THR A 1 74 ? 8.662 -2.172 -19.600 1.00 82.31 74 THR A C 1
ATOM 559 O O . THR A 1 74 ? 9.460 -1.817 -20.463 1.00 82.31 74 THR A O 1
ATOM 562 N N . GLN A 1 75 ? 8.615 -3.445 -19.183 1.00 83.62 75 GLN A N 1
ATOM 563 C CA . GLN A 1 75 ? 9.475 -4.500 -19.745 1.00 83.62 75 GLN A CA 1
ATOM 564 C C . GLN A 1 75 ? 9.340 -4.649 -21.261 1.00 83.62 75 GLN A C 1
ATOM 566 O O . GLN A 1 75 ? 10.354 -4.749 -21.958 1.00 83.62 75 GLN A O 1
ATOM 571 N N . ASP A 1 76 ? 8.114 -4.640 -21.775 1.00 83.69 76 ASP A N 1
ATOM 572 C CA . ASP A 1 76 ? 7.864 -4.764 -23.209 1.00 83.69 76 ASP A CA 1
ATOM 573 C C . ASP A 1 76 ? 8.389 -3.548 -23.988 1.00 83.69 76 ASP A C 1
ATOM 575 O O . ASP A 1 76 ? 8.897 -3.692 -25.103 1.00 83.69 76 ASP A O 1
ATOM 579 N N . LEU A 1 77 ? 8.321 -2.346 -23.404 1.00 77.75 77 LEU A N 1
ATOM 580 C CA . LEU A 1 77 ? 8.908 -1.135 -23.987 1.00 77.75 77 LEU A CA 1
ATOM 581 C C . LEU A 1 77 ? 10.437 -1.204 -24.036 1.00 77.75 77 LEU A C 1
ATOM 583 O O . LEU A 1 77 ? 11.029 -0.856 -25.058 1.00 77.75 77 LEU A O 1
ATOM 587 N N . VAL A 1 78 ? 11.072 -1.711 -22.977 1.00 77.25 78 VAL A N 1
ATOM 588 C CA . VAL A 1 78 ? 12.524 -1.946 -22.937 1.00 77.25 78 VAL A CA 1
ATOM 589 C C . VAL A 1 78 ? 12.948 -2.953 -23.999 1.00 77.25 78 VAL A C 1
ATOM 591 O O . VAL A 1 78 ? 13.950 -2.745 -24.677 1.00 77.25 78 VAL A O 1
ATOM 594 N N . ALA A 1 79 ? 12.182 -4.031 -24.182 1.00 78.06 79 ALA A N 1
ATOM 595 C CA . ALA A 1 79 ? 12.464 -5.043 -25.199 1.00 78.06 79 ALA A CA 1
ATOM 596 C C . ALA A 1 79 ? 12.347 -4.497 -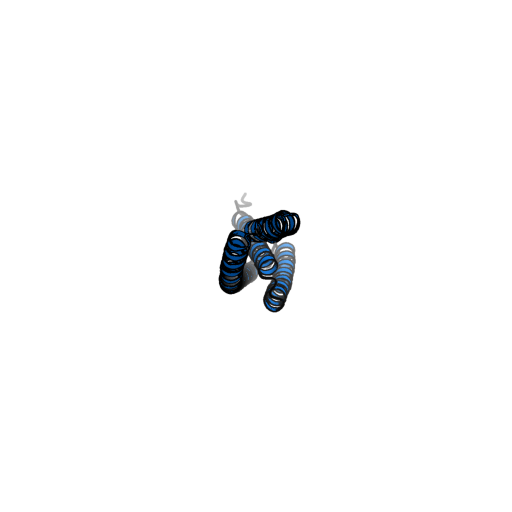26.633 1.00 78.06 79 ALA A C 1
ATOM 598 O O . ALA A 1 79 ? 13.055 -4.957 -27.527 1.00 78.06 79 ALA A O 1
ATOM 599 N N . LYS A 1 80 ? 11.477 -3.503 -26.854 1.00 73.69 80 LYS A N 1
ATOM 600 C CA . LYS A 1 80 ? 11.319 -2.810 -28.143 1.00 73.69 80 LYS A CA 1
ATOM 601 C C . LYS A 1 80 ? 12.365 -1.717 -28.382 1.00 73.69 80 LYS A C 1
ATOM 603 O O . LYS A 1 80 ? 12.476 -1.237 -29.511 1.00 73.69 80 LYS A O 1
ATOM 608 N N . ALA A 1 81 ? 13.116 -1.301 -27.362 1.00 67.94 81 ALA A N 1
ATOM 609 C CA . ALA A 1 81 ? 14.084 -0.223 -27.503 1.00 67.94 81 ALA A CA 1
ATOM 610 C C . ALA A 1 81 ? 15.337 -0.679 -28.286 1.00 67.94 81 ALA A C 1
ATOM 612 O O . ALA A 1 81 ? 15.927 -1.712 -27.964 1.00 67.94 81 ALA A O 1
ATOM 613 N N . PRO A 1 82 ? 15.785 0.068 -29.318 1.00 60.78 82 PRO A N 1
ATOM 614 C CA . PRO A 1 82 ? 16.946 -0.305 -30.112 1.00 60.78 82 PRO A CA 1
ATOM 615 C C . PRO A 1 82 ? 18.229 -0.147 -29.285 1.00 60.78 82 PRO A C 1
ATOM 617 O O . PRO A 1 82 ? 18.670 0.958 -28.981 1.00 60.78 82 PRO A O 1
ATOM 620 N N . VAL A 1 83 ? 18.877 -1.274 -28.987 1.00 64.94 83 VAL A N 1
ATOM 621 C CA . VAL A 1 83 ? 20.108 -1.405 -28.175 1.00 64.94 83 VAL A CA 1
ATOM 622 C C . VAL A 1 83 ? 21.365 -0.734 -28.759 1.00 64.94 83 VAL A C 1
ATOM 624 O O . VAL A 1 83 ? 22.447 -0.861 -28.197 1.00 64.94 83 VAL A O 1
ATOM 627 N N . GLY A 1 84 ? 21.253 -0.034 -29.892 1.00 64.25 84 GLY A N 1
ATOM 628 C CA . GLY A 1 84 ? 22.389 0.517 -30.632 1.00 64.25 84 GLY A CA 1
ATOM 629 C C . GLY A 1 84 ? 23.054 1.716 -29.951 1.00 64.25 84 GLY A C 1
ATOM 630 O O . GLY A 1 84 ? 24.189 1.618 -29.497 1.00 64.25 84 GLY A O 1
ATOM 631 N N . LYS A 1 85 ? 22.376 2.871 -29.919 1.00 57.69 85 LYS A N 1
ATOM 632 C CA . LYS A 1 85 ? 22.981 4.141 -29.467 1.00 57.69 85 LYS A CA 1
ATOM 633 C C . LYS A 1 85 ? 22.755 4.436 -27.979 1.00 57.69 85 LYS A C 1
ATOM 635 O O . LYS A 1 85 ? 23.550 5.148 -27.380 1.00 57.69 85 LYS A O 1
ATOM 640 N N . ASP A 1 86 ? 21.728 3.829 -27.388 1.00 64.75 86 ASP A N 1
ATOM 641 C CA . ASP A 1 86 ? 21.269 4.088 -26.018 1.00 64.75 86 ASP A CA 1
ATOM 642 C C . ASP A 1 86 ? 21.430 2.866 -25.104 1.00 64.75 86 ASP A C 1
ATOM 644 O O . ASP A 1 86 ? 20.711 2.716 -24.120 1.00 64.75 86 ASP A O 1
ATOM 648 N N . ARG A 1 87 ? 22.390 1.978 -25.404 1.00 68.88 87 ARG A N 1
ATOM 649 C CA . ARG A 1 87 ? 22.630 0.744 -24.637 1.00 68.88 87 ARG A CA 1
ATOM 650 C C . ARG A 1 87 ? 22.750 0.993 -23.130 1.00 68.88 87 ARG A C 1
ATOM 652 O O . ARG A 1 87 ? 22.156 0.257 -22.356 1.00 68.88 87 ARG A O 1
ATOM 659 N N . ALA A 1 88 ? 23.444 2.061 -22.732 1.00 70.44 88 ALA A N 1
ATOM 660 C CA . ALA A 1 88 ? 23.600 2.440 -21.328 1.00 70.44 88 ALA A CA 1
ATOM 661 C C . ALA A 1 88 ? 22.273 2.862 -20.668 1.00 70.44 88 ALA A C 1
ATOM 663 O O . ALA A 1 88 ? 22.018 2.497 -19.525 1.00 70.44 88 ALA A O 1
ATOM 664 N N . ALA A 1 89 ? 21.408 3.586 -21.388 1.00 71.88 89 ALA A N 1
ATOM 665 C CA . ALA A 1 89 ? 20.093 3.973 -20.878 1.00 71.88 89 ALA A CA 1
ATOM 666 C C . ALA A 1 89 ? 19.156 2.760 -20.787 1.00 71.88 89 ALA A C 1
ATOM 668 O O . ALA A 1 89 ? 18.467 2.584 -19.790 1.00 71.88 89 ALA A O 1
ATOM 669 N N . VAL A 1 90 ? 19.178 1.876 -21.789 1.00 73.50 90 VAL A N 1
ATOM 670 C CA . VAL A 1 90 ? 18.387 0.635 -21.794 1.00 73.50 90 VAL A CA 1
ATOM 671 C C . VAL A 1 90 ? 18.841 -0.329 -20.688 1.00 73.50 90 VAL A C 1
ATOM 673 O O . VAL A 1 90 ? 18.003 -0.984 -20.073 1.00 73.50 90 VAL A O 1
ATOM 676 N N . GLU A 1 91 ? 20.145 -0.414 -20.404 1.00 78.69 91 GLU A N 1
ATOM 677 C CA . GLU A 1 91 ? 20.681 -1.213 -19.292 1.00 78.69 91 GLU A CA 1
ATOM 678 C C . GLU A 1 91 ? 20.321 -0.623 -17.920 1.00 78.69 91 GLU A C 1
ATOM 680 O O . GLU A 1 91 ? 19.896 -1.376 -17.045 1.00 78.69 91 GLU A O 1
ATOM 685 N N . ALA A 1 92 ? 20.402 0.702 -17.739 1.00 80.06 92 ALA A N 1
ATOM 686 C CA . ALA A 1 92 ? 19.948 1.362 -16.510 1.00 80.06 92 ALA A CA 1
ATOM 687 C C . ALA A 1 92 ? 18.457 1.098 -16.253 1.00 80.06 92 ALA A C 1
ATOM 689 O O . ALA A 1 92 ? 18.078 0.612 -15.192 1.00 80.06 92 ALA A O 1
ATOM 690 N N . ILE A 1 93 ? 17.634 1.278 -17.284 1.00 78.81 93 ILE A N 1
ATOM 691 C CA . ILE A 1 93 ? 16.199 1.017 -17.221 1.00 78.81 93 ILE A CA 1
ATOM 692 C C . ILE A 1 93 ? 15.899 -0.466 -16.936 1.00 78.81 93 ILE A C 1
ATOM 694 O O . ILE A 1 93 ? 14.964 -0.783 -16.201 1.00 78.81 93 ILE A O 1
ATOM 698 N N . ARG A 1 94 ? 16.676 -1.407 -17.494 1.00 81.69 94 ARG A N 1
ATOM 699 C CA . ARG A 1 94 ? 16.548 -2.834 -17.146 1.00 81.69 94 ARG A CA 1
ATOM 700 C C . ARG A 1 94 ? 16.781 -3.071 -15.658 1.00 81.69 94 ARG A C 1
ATOM 702 O O . ARG A 1 94 ? 16.007 -3.813 -15.058 1.00 81.69 94 ARG A O 1
ATOM 709 N N . ASN A 1 95 ? 17.811 -2.451 -15.084 1.00 85.25 95 ASN A N 1
ATOM 710 C CA . ASN A 1 95 ? 18.095 -2.558 -13.655 1.00 85.25 95 ASN A CA 1
ATOM 711 C C . ASN A 1 95 ? 16.955 -1.964 -12.817 1.00 85.25 95 ASN A C 1
ATOM 713 O O . ASN A 1 95 ? 16.535 -2.588 -11.844 1.00 85.25 95 ASN A O 1
ATOM 717 N N . ASP A 1 96 ? 16.392 -0.827 -13.230 1.00 84.31 96 ASP A N 1
ATOM 718 C CA . ASP A 1 96 ? 15.246 -0.217 -12.545 1.00 84.31 96 ASP A CA 1
ATOM 719 C C . ASP A 1 96 ? 14.024 -1.138 -12.567 1.00 84.31 96 ASP A C 1
ATOM 721 O O . ASP A 1 96 ? 13.368 -1.350 -11.548 1.00 84.31 96 ASP A O 1
ATOM 725 N N . VAL A 1 97 ? 13.749 -1.768 -13.709 1.00 84.75 97 VAL A N 1
ATOM 726 C CA . VAL A 1 97 ? 12.674 -2.753 -13.856 1.00 84.75 97 VAL A CA 1
ATOM 727 C C . VAL A 1 97 ? 12.890 -3.990 -12.976 1.00 84.75 97 VAL A C 1
ATOM 729 O O . VAL A 1 97 ? 11.927 -4.509 -12.405 1.00 84.75 97 VAL A O 1
ATOM 732 N N . GLU A 1 98 ? 14.125 -4.473 -12.825 1.00 86.25 98 GLU A N 1
ATOM 733 C CA . GLU A 1 98 ? 14.425 -5.534 -11.854 1.00 86.25 98 GLU A CA 1
ATOM 734 C C . GLU A 1 98 ? 14.212 -5.065 -10.407 1.00 86.25 98 GLU A C 1
ATOM 736 O O . GLU A 1 98 ? 13.642 -5.804 -9.597 1.00 86.25 98 GLU A O 1
ATOM 741 N N . GLY A 1 99 ? 14.571 -3.816 -10.095 1.00 87.38 99 GLY A N 1
ATOM 742 C CA . GLY A 1 99 ? 14.261 -3.173 -8.818 1.00 87.38 99 GLY A CA 1
ATOM 743 C C . GLY A 1 99 ? 12.756 -3.131 -8.535 1.00 87.38 99 GLY A C 1
ATOM 744 O O . GLY A 1 99 ? 12.318 -3.499 -7.442 1.00 87.38 99 GLY A O 1
ATOM 745 N N . LEU A 1 100 ? 11.945 -2.796 -9.541 1.00 86.25 100 LEU A N 1
ATOM 746 C CA . LEU A 1 100 ? 10.482 -2.786 -9.440 1.00 86.25 100 LEU A CA 1
ATOM 747 C C . LEU A 1 100 ? 9.899 -4.182 -9.195 1.00 86.25 100 LEU A C 1
ATOM 749 O O . LEU A 1 100 ? 8.968 -4.327 -8.404 1.00 86.25 100 LEU A O 1
ATOM 753 N N . LYS A 1 101 ? 10.479 -5.237 -9.783 1.00 86.62 101 LYS A N 1
ATOM 754 C CA . LYS A 1 101 ? 10.098 -6.626 -9.465 1.00 86.62 101 LYS A CA 1
ATOM 755 C C . LYS A 1 101 ? 10.416 -7.009 -8.024 1.00 86.62 101 LYS A C 1
ATOM 757 O O . LYS A 1 101 ? 9.660 -7.759 -7.408 1.00 86.62 101 LYS A O 1
ATOM 762 N N . SER A 1 102 ? 11.528 -6.517 -7.485 1.00 88.75 102 SER A N 1
ATOM 763 C CA . SER A 1 102 ? 11.867 -6.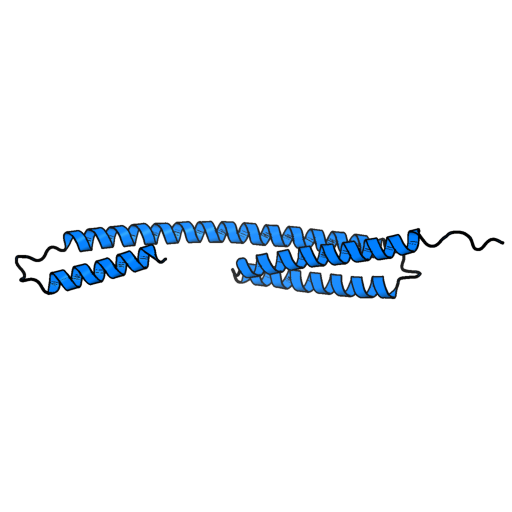719 -6.074 1.00 88.75 102 SER A CA 1
ATOM 764 C C . SER A 1 102 ? 10.856 -6.020 -5.157 1.00 88.75 102 SER A C 1
ATOM 766 O O . SER A 1 102 ? 10.373 -6.616 -4.194 1.00 88.75 102 SER A O 1
ATOM 768 N N . LEU A 1 103 ? 10.450 -4.796 -5.508 1.00 87.00 103 LEU A N 1
ATOM 769 C CA . LEU A 1 103 ? 9.404 -4.057 -4.798 1.00 87.00 103 LEU A CA 1
ATOM 770 C C . LEU A 1 103 ? 8.039 -4.759 -4.878 1.00 87.00 103 LEU A C 1
ATOM 772 O O . LEU A 1 103 ? 7.342 -4.826 -3.871 1.00 87.00 103 LEU A O 1
ATOM 776 N N . LEU A 1 104 ? 7.676 -5.364 -6.015 1.00 87.81 104 LEU A N 1
ATOM 777 C CA . LEU A 1 104 ? 6.448 -6.167 -6.132 1.00 87.81 104 LEU A CA 1
ATOM 778 C C . LEU A 1 104 ? 6.434 -7.352 -5.158 1.00 87.81 104 LEU A C 1
ATOM 780 O O . LEU A 1 104 ? 5.417 -7.627 -4.525 1.00 87.81 104 LEU A O 1
ATOM 784 N N . LYS A 1 105 ? 7.579 -8.018 -4.960 1.00 89.12 105 LYS A N 1
ATOM 785 C CA . LYS A 1 105 ? 7.701 -9.065 -3.932 1.00 89.12 105 LYS A CA 1
ATOM 786 C C . LYS A 1 105 ? 7.526 -8.506 -2.519 1.00 89.12 105 LYS A C 1
ATOM 788 O O . LYS A 1 105 ? 6.964 -9.191 -1.668 1.00 89.12 105 LYS A O 1
ATOM 793 N N . GLN A 1 106 ? 7.982 -7.279 -2.259 1.00 87.25 106 GLN A N 1
ATOM 794 C CA . GLN A 1 106 ? 7.725 -6.612 -0.980 1.00 87.25 106 GLN A CA 1
ATOM 795 C C . GLN A 1 106 ? 6.245 -6.269 -0.797 1.00 87.25 106 GLN A C 1
ATOM 797 O O . GLN A 1 106 ? 5.740 -6.468 0.301 1.00 87.25 106 GLN A O 1
ATOM 802 N N . VAL A 1 107 ? 5.540 -5.837 -1.850 1.00 88.31 107 VAL A N 1
ATOM 803 C CA . VAL A 1 107 ? 4.081 -5.626 -1.809 1.00 88.31 107 VAL A CA 1
ATOM 804 C C . VAL A 1 107 ? 3.372 -6.917 -1.417 1.00 88.31 107 VAL A C 1
ATOM 806 O O . VAL A 1 107 ? 2.578 -6.902 -0.481 1.00 88.31 107 VAL A O 1
ATOM 809 N N . GLN A 1 108 ? 3.703 -8.041 -2.064 1.00 86.56 108 GLN A N 1
ATOM 810 C CA . GLN A 1 108 ? 3.138 -9.346 -1.712 1.00 86.56 108 GLN A CA 1
ATOM 811 C C . GLN A 1 108 ? 3.431 -9.705 -0.248 1.00 86.56 108 GLN A C 1
ATOM 813 O O . GLN A 1 108 ? 2.523 -10.083 0.483 1.00 86.56 108 GLN A O 1
ATOM 818 N N . ALA A 1 109 ? 4.667 -9.502 0.218 1.00 89.19 109 ALA A N 1
ATOM 819 C CA . ALA A 1 109 ? 5.025 -9.750 1.612 1.00 89.19 109 ALA A CA 1
ATOM 820 C C . ALA A 1 109 ? 4.263 -8.844 2.600 1.00 89.19 109 ALA A C 1
ATOM 822 O O . ALA A 1 109 ? 3.948 -9.279 3.706 1.00 89.19 109 ALA A O 1
ATOM 823 N N . SER A 1 110 ? 3.962 -7.596 2.228 1.00 87.88 110 SER A N 1
ATOM 824 C CA . SER A 1 110 ? 3.128 -6.683 3.020 1.00 87.88 110 SER A CA 1
ATOM 825 C C . SER A 1 110 ? 1.667 -7.151 3.053 1.00 87.88 110 SER A C 1
ATOM 827 O O . SER A 1 110 ? 1.052 -7.135 4.116 1.00 87.88 110 SER A O 1
ATOM 829 N N . ILE A 1 111 ? 1.132 -7.653 1.933 1.00 85.06 111 ILE A N 1
ATOM 830 C CA . ILE A 1 111 ? -0.209 -8.265 1.862 1.00 85.06 111 ILE A CA 1
ATOM 831 C C . ILE A 1 111 ? -0.282 -9.515 2.745 1.00 85.06 111 ILE A C 1
ATOM 833 O O . ILE A 1 111 ? -1.236 -9.663 3.511 1.00 85.06 111 ILE A O 1
ATOM 837 N N . ASP A 1 112 ? 0.733 -10.379 2.685 1.00 86.12 112 ASP A N 1
ATOM 838 C CA . ASP A 1 112 ? 0.815 -11.607 3.485 1.00 86.12 112 ASP A CA 1
ATOM 839 C C . ASP A 1 112 ? 0.914 -11.308 4.991 1.00 86.12 112 ASP A C 1
ATOM 841 O O . ASP A 1 112 ? 0.432 -12.081 5.817 1.00 86.12 112 ASP A O 1
ATOM 845 N N . LYS A 1 113 ? 1.496 -10.158 5.356 1.00 87.44 113 LYS A N 1
ATOM 846 C CA . LYS A 1 113 ? 1.565 -9.643 6.735 1.00 87.44 113 LYS A CA 1
ATOM 847 C C . LYS A 1 113 ? 0.297 -8.911 7.194 1.00 87.44 113 LYS A C 1
ATOM 849 O O . LYS A 1 113 ? 0.294 -8.365 8.293 1.00 87.44 113 LYS A O 1
ATOM 854 N N . GLU A 1 114 ? -0.753 -8.873 6.371 1.00 82.06 114 GLU A N 1
ATOM 855 C CA . GLU A 1 114 ? -1.959 -8.054 6.576 1.00 82.06 114 GLU A CA 1
ATOM 856 C C . GLU A 1 114 ? -1.684 -6.539 6.701 1.00 82.06 114 GLU A C 1
ATOM 858 O O . GLU A 1 114 ? -2.542 -5.781 7.161 1.00 82.06 114 GLU A O 1
ATOM 863 N N . ASP A 1 115 ? -0.515 -6.064 6.258 1.00 85.75 115 ASP A N 1
ATOM 864 C CA . ASP A 1 115 ? -0.176 -4.640 6.201 1.00 85.75 115 ASP A CA 1
ATOM 865 C C . ASP A 1 115 ? -0.651 -4.040 4.870 1.00 85.75 115 ASP A C 1
ATOM 867 O O . ASP A 1 115 ? 0.120 -3.641 3.991 1.00 85.75 115 ASP A O 1
ATOM 871 N N . PHE A 1 116 ? -1.975 -4.029 4.699 1.00 83.25 116 PHE A N 1
ATOM 872 C CA . PHE A 1 116 ? -2.631 -3.514 3.497 1.00 83.25 116 PHE A CA 1
ATOM 873 C C . PHE A 1 116 ? -2.302 -2.039 3.199 1.00 83.25 116 PHE A C 1
ATOM 875 O O . PHE A 1 116 ? -2.089 -1.725 2.028 1.00 83.25 116 PHE A O 1
ATOM 882 N N . PRO A 1 117 ? -2.203 -1.125 4.191 1.00 82.50 117 PRO A N 1
ATOM 883 C CA . PRO A 1 117 ? -1.802 0.259 3.932 1.00 82.50 117 PRO A CA 1
ATOM 884 C C . PRO A 1 117 ? -0.382 0.374 3.362 1.00 82.50 117 PRO A C 1
ATOM 886 O O . PRO A 1 117 ? -0.161 1.134 2.411 1.00 82.50 117 PRO A O 1
ATOM 889 N N . ALA A 1 118 ? 0.577 -0.387 3.905 1.00 83.81 118 ALA A N 1
ATOM 890 C CA . ALA A 1 118 ? 1.936 -0.411 3.373 1.00 83.81 118 ALA A CA 1
ATOM 891 C C . ALA A 1 118 ? 1.966 -1.019 1.968 1.00 83.81 118 ALA A C 1
ATOM 893 O O . ALA A 1 118 ? 2.553 -0.421 1.066 1.00 83.81 118 ALA A O 1
ATOM 894 N N . ALA A 1 119 ? 1.268 -2.140 1.754 1.00 85.44 119 ALA A N 1
ATOM 895 C CA . ALA A 1 119 ? 1.157 -2.783 0.446 1.00 85.44 119 ALA A CA 1
ATOM 896 C C . ALA A 1 119 ? 0.593 -1.833 -0.618 1.00 85.44 119 ALA A C 1
ATOM 898 O O . ALA A 1 119 ? 1.141 -1.725 -1.710 1.00 85.44 119 ALA A O 1
ATOM 899 N N . GLN A 1 120 ? -0.470 -1.099 -0.289 1.00 83.62 120 GLN A N 1
ATOM 900 C CA . GLN A 1 120 ? -1.114 -0.166 -1.210 1.00 83.62 120 GLN A CA 1
ATOM 901 C C . GLN A 1 120 ? -0.206 1.029 -1.541 1.00 83.62 120 GLN A C 1
ATOM 903 O O . GLN A 1 120 ? -0.125 1.449 -2.695 1.00 83.62 120 GLN A O 1
ATOM 908 N N . THR A 1 121 ? 0.521 1.547 -0.546 1.00 87.88 121 THR A N 1
ATOM 909 C CA . THR A 1 121 ? 1.503 2.627 -0.738 1.00 87.88 121 THR A CA 1
ATOM 910 C C . THR A 1 121 ? 2.663 2.166 -1.619 1.00 87.88 121 THR A C 1
ATOM 912 O O . THR A 1 121 ? 3.038 2.861 -2.561 1.00 87.88 121 THR A O 1
ATOM 915 N N . GLN A 1 122 ? 3.197 0.973 -1.352 1.00 87.44 122 GLN A N 1
ATOM 916 C CA . GLN A 1 122 ? 4.270 0.367 -2.136 1.00 87.44 122 GLN A CA 1
ATOM 917 C C . GLN A 1 122 ? 3.821 0.079 -3.573 1.00 87.44 122 GLN A C 1
ATOM 919 O O . GLN A 1 122 ? 4.523 0.443 -4.510 1.00 87.44 122 GLN A O 1
ATOM 924 N N . ALA A 1 123 ? 2.636 -0.499 -3.769 1.00 88.12 123 ALA A N 1
ATOM 925 C CA . ALA A 1 123 ? 2.089 -0.780 -5.092 1.00 88.12 123 ALA A CA 1
ATOM 926 C C . ALA A 1 123 ? 1.884 0.499 -5.915 1.00 88.12 123 ALA A C 1
ATOM 928 O O . ALA A 1 123 ? 2.250 0.551 -7.089 1.00 88.12 123 ALA A O 1
ATOM 929 N N . LYS A 1 124 ? 1.370 1.564 -5.289 1.00 87.56 124 LYS A N 1
ATOM 930 C CA . LYS A 1 124 ? 1.230 2.868 -5.942 1.00 87.56 124 LYS A CA 1
ATOM 931 C C . LYS A 1 124 ? 2.587 3.472 -6.309 1.00 87.56 124 LYS A C 1
ATOM 933 O O . LYS A 1 124 ? 2.750 3.952 -7.424 1.00 87.56 124 LYS A O 1
ATOM 938 N N . ALA A 1 125 ? 3.573 3.382 -5.416 1.00 88.88 125 ALA A N 1
ATOM 939 C CA . ALA A 1 125 ? 4.933 3.824 -5.709 1.00 88.88 125 ALA A CA 1
ATOM 940 C C . ALA A 1 125 ? 5.541 3.057 -6.895 1.00 88.88 125 ALA A C 1
ATOM 942 O O . ALA A 1 125 ? 6.148 3.672 -7.766 1.00 88.88 125 ALA A O 1
ATOM 943 N N . ILE A 1 126 ? 5.330 1.737 -6.978 1.00 89.31 126 ILE A N 1
ATOM 944 C CA . ILE A 1 126 ? 5.775 0.924 -8.120 1.00 89.31 126 ILE A CA 1
ATOM 945 C C . ILE A 1 126 ? 5.105 1.396 -9.404 1.00 89.31 126 ILE A C 1
ATOM 947 O O . ILE A 1 126 ? 5.797 1.584 -10.396 1.00 89.31 126 ILE A O 1
ATOM 951 N N . HIS A 1 127 ? 3.790 1.622 -9.391 1.00 87.56 127 HIS A N 1
ATOM 952 C CA . HIS A 1 127 ? 3.075 2.139 -10.556 1.00 87.56 127 HIS A CA 1
ATOM 953 C C . HIS A 1 127 ? 3.651 3.486 -11.025 1.00 87.56 127 HIS A C 1
ATOM 955 O O . HIS A 1 127 ? 3.959 3.645 -12.207 1.00 87.56 127 HIS A O 1
ATOM 961 N N . ASP A 1 128 ? 3.859 4.431 -10.106 1.00 87.50 128 ASP A N 1
ATOM 962 C CA . ASP A 1 128 ? 4.403 5.756 -10.422 1.00 87.50 128 ASP A CA 1
ATOM 963 C C . ASP A 1 128 ? 5.841 5.660 -10.964 1.00 87.50 128 ASP A C 1
ATOM 965 O O . ASP A 1 128 ? 6.179 6.301 -11.963 1.00 87.50 128 ASP A O 1
ATOM 969 N N . MET A 1 129 ? 6.675 4.795 -10.378 1.00 86.25 129 MET A N 1
ATOM 970 C CA . MET A 1 129 ? 8.018 4.511 -10.888 1.00 86.25 129 MET A CA 1
ATOM 971 C C . MET A 1 129 ? 7.974 3.836 -12.267 1.00 86.25 129 MET A C 1
ATOM 973 O O . MET A 1 129 ? 8.715 4.232 -13.161 1.00 86.25 129 MET A O 1
ATOM 977 N N . SER A 1 130 ? 7.089 2.860 -12.491 1.00 86.00 130 SER A N 1
ATOM 978 C CA . SER A 1 130 ? 6.904 2.221 -13.800 1.00 86.00 130 SER A CA 1
ATOM 979 C C . SER A 1 130 ? 6.496 3.229 -14.871 1.00 86.00 130 SER A C 1
ATOM 981 O O . SER A 1 130 ? 7.009 3.156 -15.990 1.00 86.00 130 SER A O 1
ATOM 983 N N . GLN A 1 131 ? 5.626 4.188 -14.540 1.00 85.38 131 GLN A N 1
ATOM 984 C CA . GLN A 1 131 ? 5.242 5.272 -15.446 1.00 85.38 131 GLN A CA 1
ATOM 985 C C . GLN A 1 131 ? 6.399 6.230 -15.735 1.00 85.38 131 GLN A C 1
ATOM 987 O O . GLN A 1 131 ? 6.601 6.607 -16.894 1.00 85.38 131 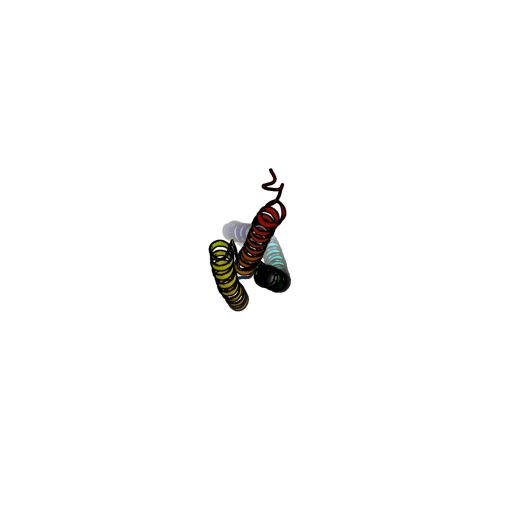GLN A O 1
ATOM 992 N N . ALA A 1 132 ? 7.179 6.598 -14.715 1.00 85.75 132 ALA A N 1
ATOM 993 C CA . ALA A 1 132 ? 8.369 7.426 -14.885 1.00 85.75 132 ALA A CA 1
ATOM 994 C C . ALA A 1 132 ? 9.373 6.749 -15.829 1.00 85.75 132 ALA A C 1
ATOM 996 O O . ALA A 1 132 ? 9.755 7.333 -16.844 1.00 85.75 132 ALA A O 1
ATOM 997 N N . VAL A 1 133 ? 9.687 5.475 -15.578 1.00 83.31 133 VAL A N 1
ATOM 998 C CA . VAL A 1 133 ? 10.584 4.674 -16.420 1.00 83.31 133 VAL A CA 1
ATOM 999 C C . VAL A 1 133 ? 10.030 4.532 -17.842 1.00 83.31 133 VAL A C 1
ATOM 1001 O O . VAL A 1 133 ? 10.753 4.732 -18.814 1.00 83.31 133 VAL A O 1
ATOM 1004 N N . SER A 1 134 ? 8.732 4.256 -18.005 1.00 81.75 134 SER A N 1
ATOM 1005 C CA . SER A 1 134 ? 8.084 4.202 -19.325 1.00 81.75 134 SER A CA 1
ATOM 1006 C C . SER A 1 134 ? 8.234 5.523 -20.092 1.00 81.75 134 SER A C 1
ATOM 1008 O O . SER A 1 134 ? 8.527 5.527 -21.290 1.00 81.75 134 SER A O 1
ATOM 1010 N N . THR A 1 135 ? 8.079 6.653 -19.403 1.00 83.00 135 THR A N 1
ATOM 1011 C CA . THR A 1 135 ? 8.240 7.993 -19.983 1.00 83.00 135 THR A CA 1
ATOM 1012 C C . THR A 1 135 ? 9.691 8.262 -20.378 1.00 83.00 135 THR A C 1
ATOM 1014 O O . THR A 1 135 ? 9.950 8.811 -21.449 1.00 83.00 135 THR A O 1
ATOM 1017 N N . GLU A 1 136 ? 10.659 7.839 -19.564 1.00 78.31 136 GLU A N 1
ATOM 1018 C CA . GLU A 1 136 ? 12.083 7.930 -19.895 1.00 78.31 136 GLU A CA 1
ATOM 1019 C C . GLU A 1 136 ? 12.448 7.092 -21.122 1.00 78.31 136 GLU A C 1
ATOM 1021 O O . GLU A 1 136 ? 13.134 7.600 -22.012 1.00 78.31 136 GLU A O 1
ATOM 1026 N N . ILE A 1 137 ? 11.923 5.864 -21.234 1.00 76.69 137 ILE A N 1
ATOM 1027 C CA . ILE A 1 137 ? 12.089 5.027 -22.431 1.00 76.69 137 ILE A CA 1
ATOM 1028 C C . ILE A 1 137 ? 11.528 5.754 -23.654 1.00 76.69 137 ILE A C 1
ATOM 1030 O O . ILE A 1 137 ? 12.214 5.875 -24.667 1.00 76.69 137 ILE A O 1
ATOM 1034 N N . GLN A 1 138 ? 10.302 6.277 -23.575 1.00 77.00 138 GLN A N 1
ATOM 1035 C CA . GLN A 1 138 ? 9.689 7.013 -24.684 1.00 77.00 138 GLN A CA 1
ATOM 1036 C C . GLN A 1 138 ? 10.499 8.257 -25.072 1.00 77.00 138 GLN A C 1
ATOM 1038 O O . GLN A 1 138 ? 10.695 8.514 -26.260 1.00 77.00 138 GLN A O 1
ATOM 1043 N N . ASN A 1 139 ? 11.022 9.001 -24.097 1.00 76.12 139 ASN A N 1
ATOM 1044 C CA . ASN A 1 139 ? 11.868 10.167 -24.336 1.00 76.12 139 ASN A CA 1
ATOM 1045 C C . ASN A 1 139 ? 13.213 9.792 -24.973 1.00 76.12 139 ASN A C 1
ATOM 1047 O O . ASN A 1 139 ? 13.671 10.482 -25.890 1.00 76.12 139 ASN A O 1
ATOM 1051 N N . ALA A 1 140 ? 13.839 8.699 -24.529 1.00 71.00 140 ALA A N 1
ATOM 1052 C CA . ALA A 1 140 ? 15.049 8.161 -25.140 1.00 71.00 140 ALA A CA 1
ATOM 1053 C C . ALA A 1 140 ? 14.780 7.746 -26.597 1.00 71.00 140 ALA A C 1
ATOM 1055 O O . ALA A 1 140 ? 15.477 8.196 -27.507 1.00 71.00 140 ALA A O 1
ATOM 1056 N N . LEU A 1 141 ? 13.692 7.011 -26.851 1.00 66.12 141 LEU A N 1
ATOM 1057 C CA . LEU A 1 141 ? 13.257 6.623 -28.198 1.00 66.12 141 LEU A CA 1
ATOM 1058 C C . LEU A 1 141 ? 12.947 7.832 -29.097 1.00 66.12 141 LEU A C 1
ATOM 1060 O O . LEU A 1 141 ? 13.335 7.858 -30.267 1.00 66.12 141 LEU A O 1
ATOM 1064 N N . ALA A 1 142 ? 12.291 8.866 -28.569 1.00 68.50 142 ALA A 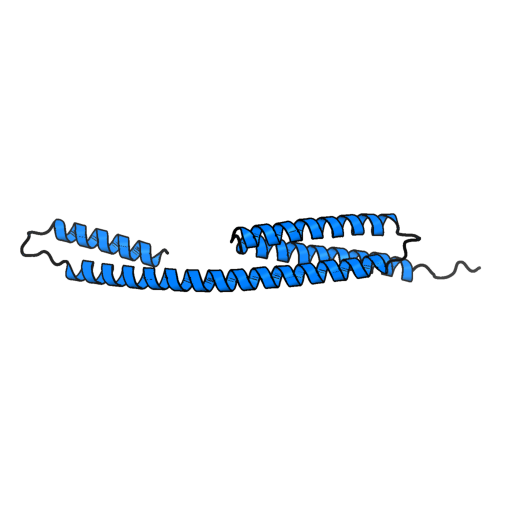N 1
ATOM 1065 C CA . ALA A 1 142 ? 11.961 10.077 -29.319 1.00 68.50 142 ALA A CA 1
ATOM 1066 C C . ALA A 1 142 ? 13.211 10.884 -29.718 1.00 68.50 142 ALA A C 1
ATOM 1068 O O . ALA A 1 142 ? 13.252 11.461 -30.811 1.00 68.50 142 ALA A O 1
ATOM 1069 N N . LYS A 1 143 ? 14.257 10.899 -28.878 1.00 62.16 143 LYS A N 1
ATOM 1070 C CA . LYS A 1 143 ? 15.560 11.493 -29.229 1.00 62.16 143 LYS A CA 1
ATOM 1071 C C . LYS A 1 143 ? 16.239 10.745 -30.382 1.00 62.16 143 LYS A C 1
ATOM 1073 O O . LYS A 1 143 ? 16.881 11.386 -31.213 1.00 62.16 143 LYS A O 1
ATOM 1078 N N . VAL A 1 144 ? 16.040 9.430 -30.494 1.00 55.75 144 VAL A N 1
ATOM 1079 C CA . VAL A 1 144 ? 16.525 8.622 -31.629 1.00 55.75 144 VAL A CA 1
ATOM 1080 C C . VAL A 1 144 ? 15.756 8.946 -32.916 1.00 55.75 144 VAL A C 1
ATOM 1082 O O . VAL A 1 144 ? 16.371 9.109 -33.970 1.00 55.75 144 VAL A O 1
ATOM 1085 N N . GLY A 1 145 ? 14.434 9.135 -32.837 1.00 49.72 145 GLY A N 1
ATOM 1086 C CA . GLY A 1 145 ? 13.589 9.479 -33.991 1.00 49.72 145 GLY A CA 1
ATOM 1087 C C . GLY A 1 145 ? 13.856 10.865 -34.600 1.00 49.72 145 GLY A C 1
ATOM 1088 O O . GLY A 1 145 ? 13.664 11.056 -35.798 1.00 49.72 145 GLY A O 1
ATOM 1089 N N . LYS A 1 146 ? 14.353 11.832 -33.814 1.00 46.12 146 LYS A N 1
ATOM 1090 C CA . LYS A 1 146 ? 14.689 13.192 -34.292 1.00 46.12 146 LYS A CA 1
ATOM 1091 C C . LYS A 1 146 ? 16.137 13.352 -34.781 1.00 46.12 146 LYS A C 1
ATOM 1093 O O . LYS A 1 146 ? 16.541 14.441 -35.185 1.00 46.12 146 LYS A O 1
ATOM 1098 N N . GLY A 1 147 ? 16.914 12.271 -34.817 1.00 42.03 147 GLY A N 1
ATOM 1099 C CA . GLY A 1 147 ? 18.300 12.251 -35.282 1.00 42.03 147 GLY A CA 1
ATOM 1100 C C . GLY A 1 147 ? 18.490 12.185 -36.803 1.00 42.03 147 GLY A C 1
ATOM 1101 O O . GLY A 1 147 ? 19.317 11.397 -37.254 1.00 42.03 147 GLY A O 1
ATOM 1102 N N . LYS A 1 148 ? 17.766 12.985 -37.602 1.00 47.00 148 LYS A N 1
ATOM 1103 C CA . LYS A 1 148 ? 18.214 13.389 -38.953 1.00 47.00 148 LYS A CA 1
ATOM 1104 C C . LYS A 1 148 ? 17.425 14.608 -39.461 1.00 47.00 148 LYS A C 1
ATOM 1106 O O . LYS A 1 148 ? 16.274 14.476 -39.861 1.00 47.00 148 LYS A O 1
ATOM 1111 N N . PRO A 1 149 ? 18.085 15.765 -39.584 1.00 41.09 149 PRO A N 1
ATOM 1112 C CA . PRO A 1 149 ? 18.194 16.399 -40.885 1.00 41.09 149 PRO A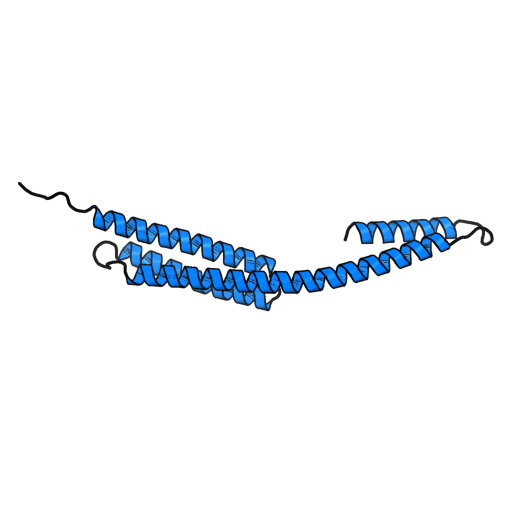 CA 1
ATOM 1113 C C . PRO A 1 149 ? 19.601 16.159 -41.421 1.00 41.09 149 PRO A C 1
ATOM 1115 O O . PRO A 1 149 ? 20.579 16.031 -40.685 1.00 41.09 149 PRO A O 1
ATOM 1118 N N . GLY A 1 150 ? 19.663 15.959 -42.730 1.00 43.59 150 GLY A N 1
ATOM 1119 C CA . GLY A 1 150 ? 20.817 15.425 -43.422 1.00 43.59 150 GLY A CA 1
ATOM 1120 C C . GLY A 1 150 ? 22.080 16.250 -43.212 1.00 43.59 150 GLY A C 1
ATOM 1121 O O . GLY A 1 150 ? 22.115 17.451 -43.436 1.00 43.59 150 GLY A O 1
ATOM 1122 N N . ARG A 1 151 ? 23.166 15.536 -42.933 1.00 48.31 151 ARG A N 1
ATOM 1123 C CA . ARG A 1 151 ? 24.484 15.888 -43.447 1.00 48.31 151 ARG A CA 1
ATOM 1124 C C . ARG A 1 151 ? 24.426 15.730 -44.979 1.00 48.31 151 ARG A C 1
ATOM 1126 O O . ARG A 1 151 ? 24.577 14.623 -45.484 1.00 48.31 151 ARG A O 1
ATOM 1133 N N . ARG A 1 152 ? 24.067 16.800 -45.690 1.00 43.78 152 ARG A N 1
ATOM 1134 C CA . ARG A 1 152 ? 24.156 17.034 -47.151 1.00 43.78 152 ARG A CA 1
ATOM 1135 C C . ARG A 1 152 ? 24.044 18.559 -47.300 1.00 43.78 152 ARG A C 1
ATOM 1137 O O . ARG A 1 152 ? 23.059 19.095 -46.819 1.00 43.78 152 ARG A O 1
ATOM 1144 N N . ARG A 1 153 ? 24.956 19.319 -47.889 1.00 39.09 153 ARG A N 1
ATOM 1145 C CA . ARG A 1 153 ? 26.149 19.106 -48.712 1.00 39.09 153 ARG A CA 1
ATOM 1146 C C . ARG A 1 153 ? 27.192 20.129 -48.275 1.00 39.09 153 ARG A C 1
ATOM 1148 O O . ARG A 1 153 ? 26.760 21.182 -47.762 1.00 39.09 153 ARG A O 1
#

Sequence (153 aa):
YAKLEGTLAAMRKEVSDQEGKFGLFRDYGKAQQLSASAKAESDRIKTASVQKKEEAKAAALQAQQVAEEAVRATQDLVAKAPVGKDRAAVEAIRNDVEGLKSLLKQVQASIDKEDFPAAQTQAKAIHDMSQAVSTEIQNALAKVGKGKPGRRR

Secondary structure (DSSP, 8-state):
-HHHHHHHHHHHHHHHHHHTS-GGG---HHHHHHHHHHHHHHHHHHHHHHHHHHHHHHHHHHHHHHHHHHHHHHHHHHHHS-TTT-HHHHHHHHHHHHHHHHHHHHHHHHHHTT-HHHHHHHHHHHHHHHHHHHHHHHHHHHHHHT--S----